Protein AF-K1TUT1-F1 (afdb_monomer_lite)

Sequence (98 aa):
MGSDDFCNGLLPRWQFNHDPDPRYYHLDALQGTYTITTREVCTELTQAVNTLTQRMSYPSCAAEVTVDASQAVSHIEVNVEKCKMSFMAFSAHKMMGP

Structure (mmCIF, N/CA/C/O backbone):
data_AF-K1TUT1-F1
#
_entry.id   AF-K1TUT1-F1
#
loop_
_atom_site.group_PDB
_atom_site.id
_atom_site.type_symbol
_atom_site.label_atom_id
_atom_site.label_alt_id
_atom_site.label_comp_id
_atom_site.label_asym_id
_atom_site.label_entity_id
_atom_site.label_seq_id
_atom_site.pdbx_PDB_ins_code
_atom_site.Cartn_x
_atom_site.Cartn_y
_atom_site.Cartn_z
_atom_site.occupancy
_atom_site.B_iso_or_equiv
_atom_site.auth_seq_id
_atom_site.auth_comp_id
_atom_site.auth_asym_id
_atom_site.auth_atom_id
_atom_site.pdbx_PDB_model_num
ATOM 1 N N . MET A 1 1 ? 8.279 -1.674 -13.105 1.00 69.00 1 MET A N 1
ATOM 2 C CA . MET A 1 1 ? 7.676 -0.656 -12.222 1.00 69.00 1 MET A CA 1
ATOM 3 C C . MET A 1 1 ? 6.682 0.149 -13.012 1.00 69.00 1 MET A C 1
ATOM 5 O O . MET A 1 1 ? 6.818 0.192 -14.229 1.00 69.00 1 MET A O 1
ATOM 9 N N . GLY A 1 2 ? 5.677 0.714 -12.357 1.00 80.62 2 GLY A N 1
ATOM 10 C CA . GLY A 1 2 ? 4.670 1.520 -13.039 1.00 80.62 2 GLY A CA 1
ATOM 11 C C . GLY A 1 2 ? 3.450 1.774 -12.168 1.00 80.62 2 GLY A C 1
ATOM 12 O O . GLY A 1 2 ? 3.158 0.967 -11.281 1.00 80.62 2 GLY A O 1
ATOM 13 N N . SER A 1 3 ? 2.767 2.877 -12.463 1.00 86.75 3 SER A N 1
ATOM 14 C CA . SER A 1 3 ? 1.493 3.262 -11.852 1.00 86.75 3 SER A CA 1
ATOM 15 C C . SER A 1 3 ? 0.387 2.283 -12.226 1.00 86.75 3 SER A C 1
ATOM 17 O O . SER A 1 3 ? 0.465 1.653 -13.280 1.00 86.75 3 SER A O 1
ATOM 19 N N . ASP A 1 4 ? -0.613 2.135 -11.368 1.00 88.00 4 ASP A N 1
ATOM 20 C CA . ASP A 1 4 ? -1.806 1.326 -11.598 1.00 88.00 4 ASP A CA 1
ATOM 21 C C . ASP A 1 4 ? -3.038 2.147 -11.214 1.00 88.00 4 ASP A C 1
ATOM 23 O O . ASP A 1 4 ? -3.079 2.706 -10.120 1.00 88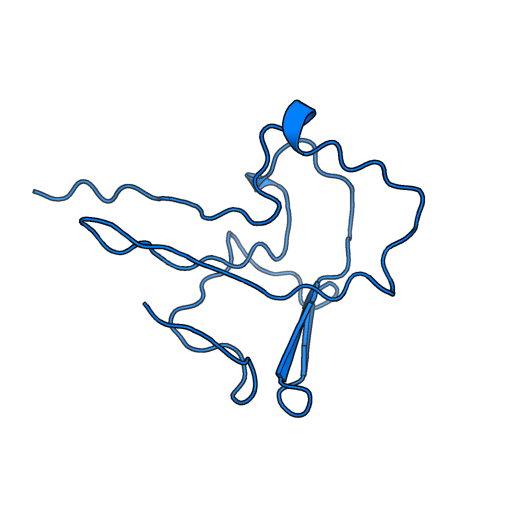.00 4 ASP A O 1
ATOM 27 N N . ASP A 1 5 ? -4.003 2.239 -12.124 1.00 92.19 5 ASP A N 1
ATOM 28 C CA . ASP A 1 5 ? -5.317 2.842 -11.888 1.00 92.19 5 ASP A CA 1
ATOM 29 C C . ASP A 1 5 ? -6.368 1.785 -11.505 1.00 92.19 5 ASP A C 1
ATOM 31 O O . ASP A 1 5 ? -7.533 2.113 -11.319 1.00 92.19 5 ASP A O 1
ATOM 35 N N . PHE A 1 6 ? -5.960 0.513 -11.413 1.00 91.62 6 PHE A N 1
ATOM 36 C CA . PHE A 1 6 ? -6.769 -0.657 -11.072 1.00 91.62 6 PHE A CA 1
ATOM 37 C C . PHE A 1 6 ? -7.947 -0.947 -12.016 1.00 91.62 6 PHE A C 1
ATOM 39 O O . PHE A 1 6 ? -8.669 -1.922 -11.802 1.00 91.62 6 PHE A O 1
ATOM 46 N N . CYS A 1 7 ? -8.101 -0.202 -13.116 1.00 93.31 7 CYS A N 1
ATOM 47 C CA . CYS A 1 7 ? -9.180 -0.392 -14.093 1.00 93.31 7 CYS A CA 1
ATOM 48 C C . CYS A 1 7 ? -9.078 -1.721 -14.862 1.00 93.31 7 CYS A C 1
ATOM 50 O O . CYS A 1 7 ? -10.032 -2.172 -15.489 1.00 93.31 7 CYS A O 1
ATOM 52 N N . ASN A 1 8 ? -7.905 -2.358 -14.836 1.00 90.94 8 ASN A N 1
ATOM 53 C CA . ASN A 1 8 ? -7.628 -3.626 -15.520 1.00 90.94 8 ASN A CA 1
ATOM 54 C C . ASN A 1 8 ? -7.322 -4.760 -14.532 1.00 90.94 8 ASN A C 1
ATOM 56 O O . ASN A 1 8 ? -6.671 -5.749 -14.877 1.00 90.94 8 ASN A O 1
ATOM 60 N N . GLY A 1 9 ? -7.772 -4.601 -13.289 1.00 88.88 9 GLY A N 1
ATOM 61 C CA . GLY A 1 9 ? -7.408 -5.474 -12.190 1.00 88.88 9 GLY A CA 1
ATOM 62 C C . GLY A 1 9 ? -5.943 -5.322 -11.756 1.00 88.88 9 GLY A C 1
ATOM 63 O O . GLY A 1 9 ? -5.273 -4.352 -12.095 1.00 88.88 9 GLY A O 1
ATOM 64 N N . LEU A 1 10 ? -5.438 -6.283 -10.972 1.00 89.38 10 LEU A N 1
ATOM 65 C CA . LEU A 1 10 ? -4.092 -6.228 -10.407 1.00 89.38 10 LEU A CA 1
ATOM 66 C C . LEU A 1 10 ? -3.072 -6.624 -11.466 1.00 89.38 10 LEU A C 1
ATOM 68 O O . LEU A 1 10 ? -2.992 -7.783 -11.880 1.00 89.38 10 LEU A O 1
ATOM 72 N N . LEU A 1 11 ? -2.260 -5.658 -11.886 1.00 90.75 11 LEU A N 1
ATOM 73 C CA . LEU A 1 11 ? -1.247 -5.902 -12.901 1.00 90.75 11 LEU A CA 1
ATOM 74 C C . LEU A 1 11 ? -0.091 -6.770 -12.352 1.00 90.75 11 LEU A C 1
ATOM 76 O O . LEU A 1 11 ? 0.252 -6.658 -11.174 1.00 90.75 11 LEU A O 1
ATOM 80 N N . PRO A 1 12 ? 0.596 -7.581 -13.189 1.00 91.25 12 PRO A N 1
ATOM 81 C CA . PRO A 1 12 ? 1.559 -8.609 -12.738 1.00 91.25 12 PRO A CA 1
ATOM 82 C C . PRO A 1 12 ? 2.773 -8.120 -11.931 1.00 91.25 12 PRO A C 1
ATOM 84 O O . PRO A 1 12 ? 3.581 -8.910 -11.452 1.00 91.25 12 PRO A O 1
ATOM 87 N N . ARG A 1 13 ? 2.961 -6.803 -11.835 1.00 87.06 13 ARG A N 1
ATOM 88 C CA . ARG A 1 13 ? 4.037 -6.169 -11.063 1.00 87.06 13 ARG A CA 1
ATOM 89 C C . ARG A 1 13 ? 3.738 -6.085 -9.569 1.00 87.06 13 ARG A C 1
ATOM 91 O O . ARG A 1 13 ? 4.667 -5.815 -8.810 1.00 87.06 13 ARG A O 1
ATOM 98 N N . TRP A 1 14 ? 2.480 -6.269 -9.183 1.00 90.75 14 TRP A N 1
ATOM 99 C CA . TRP A 1 14 ? 2.069 -6.343 -7.793 1.00 90.75 14 TRP A CA 1
ATOM 100 C C . TRP A 1 14 ? 2.347 -7.723 -7.217 1.00 90.75 14 TRP A C 1
ATOM 102 O O . TRP A 1 14 ? 2.161 -8.741 -7.880 1.00 90.75 14 TRP A O 1
ATOM 112 N N . GLN A 1 15 ? 2.797 -7.743 -5.970 1.00 89.62 15 GLN A N 1
ATOM 113 C CA . GLN A 1 15 ? 3.082 -8.958 -5.221 1.00 89.62 15 GLN A CA 1
ATOM 114 C C . GLN A 1 15 ? 2.542 -8.789 -3.808 1.00 89.62 15 GLN A C 1
ATOM 116 O O . GLN A 1 15 ? 2.862 -7.809 -3.137 1.00 89.62 15 GLN A O 1
ATOM 121 N N . PHE A 1 16 ? 1.729 -9.729 -3.345 1.00 89.81 16 PHE A N 1
ATOM 122 C CA . PHE A 1 16 ? 1.340 -9.758 -1.942 1.00 89.81 16 PHE A CA 1
ATOM 123 C C . PHE A 1 16 ? 2.529 -10.181 -1.078 1.00 89.81 16 PHE A C 1
ATOM 125 O O . PHE A 1 16 ? 3.300 -11.070 -1.445 1.00 89.81 16 PHE A O 1
ATOM 132 N N . ASN A 1 17 ? 2.685 -9.525 0.069 1.00 84.56 17 ASN A N 1
ATOM 133 C CA . ASN A 1 17 ? 3.511 -10.044 1.144 1.00 84.56 17 ASN A CA 1
ATOM 134 C C . ASN A 1 17 ? 2.771 -11.228 1.779 1.00 84.56 17 ASN A C 1
ATOM 136 O O . ASN A 1 17 ? 1.666 -11.044 2.289 1.00 84.56 17 ASN A O 1
ATOM 140 N N . HIS A 1 18 ? 3.389 -12.412 1.758 1.00 88.19 18 HIS A N 1
ATOM 141 C CA . HIS A 1 18 ? 2.748 -13.682 2.124 1.00 88.19 18 HIS A CA 1
ATOM 142 C C . HIS A 1 18 ? 1.473 -13.982 1.309 1.00 88.19 18 HIS A C 1
ATOM 144 O O . HIS A 1 18 ? 1.175 -13.322 0.312 1.00 88.19 18 HIS A O 1
ATOM 150 N N . ASP A 1 19 ? 0.747 -15.025 1.713 1.00 92.00 19 ASP A N 1
ATOM 151 C CA . ASP A 1 19 ? -0.519 -15.392 1.091 1.00 92.00 19 ASP A CA 1
ATOM 152 C C . ASP A 1 19 ? -1.612 -14.373 1.463 1.00 92.00 19 ASP A C 1
ATOM 154 O O . ASP A 1 19 ? -1.802 -14.078 2.650 1.00 92.00 19 ASP A O 1
ATOM 158 N N . PRO A 1 20 ? -2.348 -13.827 0.479 1.00 91.81 20 PRO A N 1
ATOM 159 C CA . PRO A 1 20 ? -3.445 -12.913 0.752 1.00 91.81 20 PRO A CA 1
ATOM 160 C C . PRO A 1 20 ? -4.674 -13.653 1.289 1.00 91.81 20 PRO A C 1
ATOM 162 O O . PRO A 1 20 ? -4.918 -14.820 0.980 1.00 91.81 20 PRO A O 1
ATOM 165 N N . ASP A 1 21 ? -5.506 -12.935 2.039 1.00 93.50 21 ASP A N 1
ATOM 166 C CA . ASP A 1 21 ? -6.819 -13.401 2.473 1.00 93.50 21 ASP A CA 1
ATOM 167 C C . ASP A 1 21 ? -7.911 -12.690 1.653 1.00 93.50 21 ASP A C 1
ATOM 169 O O . ASP A 1 21 ? -8.174 -11.500 1.885 1.00 93.50 21 ASP A O 1
ATOM 173 N N . PRO A 1 22 ? -8.573 -13.394 0.711 1.00 93.25 22 PRO A N 1
ATOM 174 C CA . PRO A 1 22 ? -9.545 -12.804 -0.213 1.00 93.25 22 PRO A CA 1
ATOM 175 C C . PRO A 1 22 ? -10.812 -12.280 0.466 1.00 93.25 22 PRO A C 1
ATOM 177 O O . PRO A 1 22 ? -11.629 -11.636 -0.183 1.00 93.25 22 PRO A O 1
ATOM 180 N N . ARG A 1 23 ? -10.994 -12.528 1.768 1.00 94.62 23 ARG A N 1
ATOM 181 C CA . ARG A 1 23 ? -12.111 -11.970 2.544 1.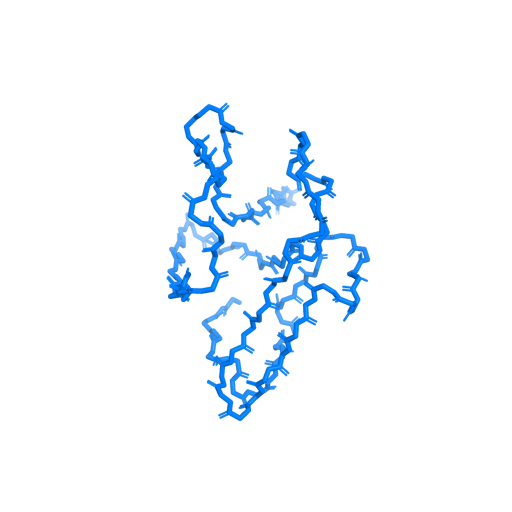00 94.62 23 ARG A CA 1
ATOM 182 C C . ARG A 1 23 ? -11.893 -10.510 2.940 1.00 94.62 23 ARG A C 1
ATOM 184 O O . ARG A 1 23 ? -12.854 -9.843 3.304 1.00 94.62 23 ARG A O 1
ATOM 191 N N . TYR A 1 24 ? -10.647 -10.037 2.904 1.00 89.38 24 TYR A N 1
ATOM 192 C CA . TYR A 1 24 ? -10.246 -8.730 3.436 1.00 89.38 24 TYR A CA 1
ATOM 193 C C . TYR A 1 24 ? -9.616 -7.817 2.378 1.00 89.38 24 TYR A C 1
ATOM 195 O O . TYR A 1 24 ? -8.962 -6.830 2.718 1.00 89.38 24 TYR A O 1
ATOM 203 N N . TYR A 1 25 ? -9.772 -8.148 1.096 1.00 90.50 25 TYR A N 1
ATOM 204 C CA . TYR A 1 25 ? -9.506 -7.219 0.007 1.00 90.50 25 TYR A CA 1
ATOM 205 C C . TYR A 1 25 ? -10.537 -7.393 -1.104 1.00 90.50 25 TYR A C 1
ATOM 207 O O . TYR A 1 25 ? -11.094 -8.475 -1.295 1.00 90.50 25 TYR A O 1
ATOM 215 N N . HIS A 1 26 ? -10.776 -6.324 -1.850 1.00 91.69 26 HIS A N 1
ATOM 216 C CA . HIS A 1 26 ? -11.643 -6.331 -3.015 1.00 91.69 26 HIS A CA 1
ATOM 217 C C . HIS A 1 26 ? -11.014 -5.513 -4.137 1.00 91.69 26 HIS A C 1
ATOM 219 O O . HIS A 1 26 ? -10.324 -4.526 -3.889 1.00 91.69 26 HIS A O 1
ATOM 225 N N . LEU A 1 27 ? -11.240 -5.949 -5.369 1.00 92.94 27 LEU A N 1
ATOM 226 C CA . LEU A 1 27 ? -10.754 -5.292 -6.568 1.00 92.94 27 LEU A CA 1
ATOM 227 C C . LEU A 1 27 ? -11.948 -5.034 -7.475 1.00 92.94 27 LEU A C 1
ATOM 229 O O . LEU A 1 27 ? -12.545 -5.982 -7.989 1.00 92.94 27 LEU A O 1
ATOM 233 N N . ASP A 1 28 ? -12.263 -3.762 -7.667 1.00 92.88 28 ASP A N 1
ATOM 234 C CA . ASP A 1 28 ? -13.329 -3.321 -8.552 1.00 92.88 28 ASP A CA 1
ATOM 235 C C . ASP A 1 28 ? -12.703 -2.631 -9.766 1.00 92.88 28 ASP A C 1
ATOM 237 O O . ASP A 1 28 ? -12.348 -1.453 -9.738 1.00 92.88 28 ASP A O 1
ATOM 241 N N . ALA A 1 29 ? -12.553 -3.393 -10.849 1.00 92.00 29 ALA A N 1
ATOM 242 C CA . ALA A 1 29 ? -11.994 -2.892 -12.100 1.00 92.00 29 ALA A CA 1
ATOM 243 C C . ALA A 1 29 ? -12.905 -1.862 -12.791 1.00 92.00 29 ALA A C 1
ATOM 245 O O . ALA A 1 29 ? -12.426 -1.058 -13.584 1.00 92.00 29 ALA A O 1
ATOM 246 N N . LEU A 1 30 ? -14.209 -1.860 -12.494 1.00 92.69 30 LEU A N 1
ATOM 247 C CA . LEU A 1 30 ? -15.135 -0.880 -13.057 1.00 92.69 30 LEU A CA 1
ATOM 248 C C . LEU A 1 30 ? -14.972 0.480 -12.367 1.00 92.69 30 LEU A C 1
ATOM 250 O O . LEU A 1 30 ? -15.087 1.516 -13.018 1.00 92.69 30 LEU A O 1
ATOM 254 N N . GLN A 1 31 ? -14.725 0.470 -11.056 1.00 91.94 31 GLN A N 1
ATOM 255 C CA . GLN A 1 31 ? -14.460 1.677 -10.266 1.00 91.94 31 GLN A CA 1
ATOM 256 C C . GLN A 1 31 ? -12.980 2.084 -10.255 1.00 91.94 31 GLN A C 1
ATOM 258 O O . GLN A 1 31 ? -12.671 3.198 -9.840 1.00 91.94 31 GLN A O 1
ATOM 263 N N . GLY A 1 32 ? -12.071 1.209 -10.693 1.00 92.12 32 GLY A N 1
ATOM 264 C CA . GLY A 1 32 ? -10.631 1.454 -10.618 1.00 92.12 32 GLY A CA 1
ATOM 265 C C . GLY A 1 32 ? -10.129 1.483 -9.174 1.00 92.12 32 GLY A C 1
ATOM 266 O O . GLY A 1 32 ? -9.303 2.319 -8.811 1.00 92.12 32 GLY A O 1
ATOM 267 N N . THR A 1 33 ? -10.651 0.601 -8.315 1.00 89.88 33 THR A N 1
ATOM 268 C CA . THR A 1 33 ? -10.315 0.607 -6.886 1.00 89.88 33 THR A CA 1
ATOM 269 C C . THR A 1 33 ? -9.796 -0.736 -6.394 1.00 89.88 33 THR A C 1
ATOM 271 O O . THR A 1 33 ? -10.277 -1.813 -6.749 1.00 89.88 33 THR A O 1
ATOM 274 N N . TYR A 1 34 ? -8.797 -0.650 -5.519 1.00 90.94 34 TYR A N 1
ATOM 275 C CA . TYR A 1 34 ? -8.348 -1.739 -4.669 1.00 90.94 34 TYR A CA 1
ATOM 276 C C . TYR A 1 34 ? -8.662 -1.366 -3.219 1.00 90.94 34 TYR A C 1
ATOM 278 O O . TYR A 1 34 ? -8.116 -0.405 -2.676 1.00 90.94 34 TYR A O 1
ATOM 286 N N . THR A 1 35 ? -9.575 -2.106 -2.601 1.00 90.56 35 THR A N 1
ATOM 287 C CA . THR A 1 35 ? -10.046 -1.859 -1.236 1.00 90.56 35 THR A CA 1
ATOM 288 C C . THR A 1 35 ? -9.455 -2.897 -0.295 1.00 90.56 35 THR A C 1
ATOM 290 O O . THR A 1 35 ? -9.542 -4.092 -0.565 1.00 90.56 35 THR A O 1
ATOM 293 N N . ILE A 1 36 ? -8.902 -2.456 0.836 1.00 87.81 36 ILE A N 1
ATOM 294 C CA . ILE A 1 36 ? -8.495 -3.331 1.941 1.00 87.81 36 ILE A CA 1
ATOM 295 C C . ILE A 1 36 ? -9.466 -3.123 3.100 1.00 87.81 36 ILE A C 1
ATOM 297 O O . ILE A 1 36 ? -9.763 -1.990 3.477 1.00 87.81 36 ILE A O 1
ATOM 301 N N . THR A 1 37 ? -9.925 -4.218 3.699 1.00 85.88 37 THR A N 1
ATOM 302 C CA . THR A 1 37 ? -10.703 -4.186 4.939 1.00 85.88 37 THR A CA 1
ATOM 303 C C . THR A 1 37 ? -9.819 -4.632 6.094 1.00 85.88 37 THR A C 1
ATOM 305 O O . THR A 1 37 ? -9.271 -5.732 6.072 1.00 85.88 37 THR A O 1
ATOM 308 N N . THR A 1 38 ? -9.684 -3.797 7.125 1.00 83.94 38 THR A N 1
ATOM 309 C CA . THR A 1 38 ? -8.901 -4.148 8.315 1.00 83.94 38 THR A CA 1
ATOM 310 C C . THR A 1 38 ? -9.479 -5.390 8.984 1.00 83.94 38 THR A C 1
ATOM 312 O O . THR A 1 38 ? -10.618 -5.386 9.446 1.00 83.94 38 THR A O 1
ATOM 315 N N . ARG A 1 39 ? -8.668 -6.446 9.064 1.00 81.31 39 ARG A N 1
ATOM 316 C CA . ARG A 1 39 ? -9.000 -7.672 9.795 1.00 81.31 39 ARG A CA 1
ATOM 317 C C . ARG A 1 39 ? -8.750 -7.518 11.295 1.00 81.31 39 ARG A C 1
ATOM 319 O O . ARG A 1 39 ? -9.626 -7.816 12.098 1.00 81.31 39 ARG A O 1
ATOM 326 N N . GLU A 1 40 ? -7.546 -7.086 11.661 1.00 79.50 40 GLU A N 1
ATOM 327 C CA . GLU A 1 40 ? -7.092 -6.965 13.048 1.00 79.50 40 GLU A CA 1
ATOM 328 C C . GLU A 1 40 ? -5.972 -5.927 13.180 1.00 79.50 40 GLU A C 1
ATOM 330 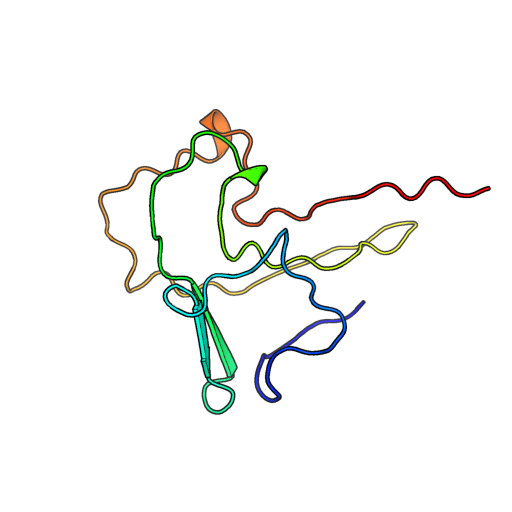O O . GLU A 1 40 ? -5.294 -5.596 12.204 1.00 79.50 40 GLU A O 1
ATOM 335 N N . VAL A 1 41 ? -5.769 -5.418 14.398 1.00 81.06 41 VAL A N 1
ATOM 336 C CA . VAL A 1 41 ? -4.630 -4.549 14.714 1.00 81.06 41 VAL A CA 1
ATOM 337 C C . VAL A 1 41 ? -3.400 -5.427 14.922 1.00 81.06 41 VAL A C 1
ATOM 339 O O . VAL A 1 41 ? -3.355 -6.230 15.851 1.00 81.06 41 VAL A O 1
ATOM 342 N N . CYS A 1 42 ? -2.405 -5.271 14.053 1.00 73.88 42 CYS A N 1
ATOM 343 C CA . CYS A 1 42 ? -1.153 -6.021 14.118 1.00 73.88 42 CYS A CA 1
ATOM 344 C C . CYS A 1 42 ? -0.102 -5.275 14.949 1.00 73.88 42 CYS A C 1
ATOM 346 O O . CYS A 1 42 ? -0.056 -4.045 14.943 1.00 73.88 42 CYS A O 1
ATOM 348 N N . THR A 1 43 ? 0.775 -6.019 15.628 1.00 76.75 43 THR A N 1
ATOM 349 C CA . THR A 1 43 ? 1.927 -5.439 16.341 1.00 76.75 43 THR A CA 1
ATOM 350 C C . THR A 1 43 ? 3.067 -5.064 15.400 1.00 76.75 43 THR A C 1
ATOM 352 O O . THR A 1 43 ? 3.748 -4.070 15.625 1.00 76.75 43 THR A O 1
ATOM 355 N N . GLU A 1 44 ? 3.254 -5.847 14.337 1.00 73.75 44 GLU A N 1
ATOM 356 C CA . GLU A 1 44 ? 4.322 -5.688 13.353 1.00 73.75 44 GLU A CA 1
ATOM 357 C C . GLU A 1 44 ? 3.741 -5.671 11.939 1.00 73.75 44 GLU A C 1
ATOM 359 O O . GLU A 1 44 ? 2.758 -6.351 11.637 1.00 73.75 44 GLU A O 1
ATOM 364 N N . LEU A 1 45 ? 4.386 -4.933 11.037 1.00 73.75 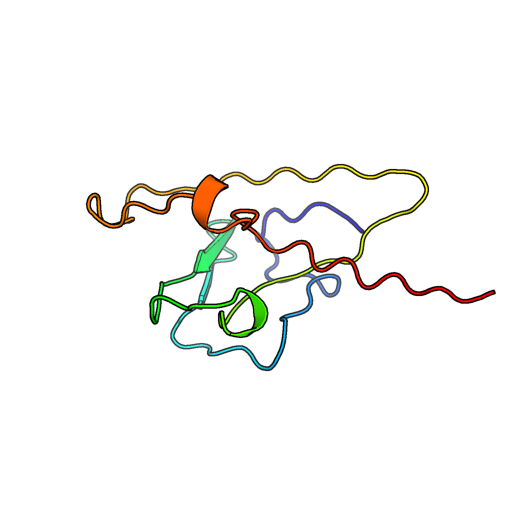45 LEU A N 1
ATOM 365 C CA . LEU A 1 45 ? 3.902 -4.754 9.664 1.00 73.75 45 LEU A CA 1
ATOM 366 C C . LEU A 1 45 ? 3.941 -6.056 8.856 1.00 73.75 45 LEU A C 1
ATOM 368 O O . LEU A 1 45 ? 3.096 -6.288 8.000 1.00 73.75 45 LEU A O 1
ATOM 372 N N . THR A 1 46 ? 4.896 -6.936 9.154 1.00 77.44 46 THR A N 1
ATOM 373 C CA . THR A 1 46 ? 5.035 -8.246 8.500 1.00 77.44 46 THR A CA 1
ATOM 374 C C . THR A 1 46 ? 3.879 -9.195 8.811 1.00 77.44 46 THR A C 1
ATOM 376 O O . THR A 1 46 ? 3.669 -10.149 8.068 1.00 77.44 46 THR A O 1
ATOM 379 N N . GLN A 1 47 ? 3.121 -8.928 9.878 1.00 81.31 47 GLN A N 1
ATOM 380 C CA . GLN A 1 47 ? 1.939 -9.699 10.263 1.00 81.31 47 GLN A CA 1
ATOM 381 C C . GLN A 1 47 ? 0.669 -9.209 9.555 1.00 81.31 47 GLN A C 1
ATOM 383 O O . GLN A 1 47 ? -0.333 -9.922 9.545 1.00 81.31 47 GLN A O 1
ATOM 388 N N . ALA A 1 48 ? 0.696 -8.008 8.965 1.00 82.75 48 ALA A N 1
ATOM 389 C CA . ALA A 1 48 ? -0.455 -7.441 8.281 1.00 82.75 48 ALA A CA 1
ATOM 390 C C . ALA A 1 48 ? -0.742 -8.202 6.980 1.00 82.75 48 ALA A C 1
ATOM 392 O O . ALA A 1 48 ? 0.053 -8.202 6.033 1.00 82.75 48 ALA A O 1
ATOM 393 N N . VAL A 1 49 ? -1.915 -8.832 6.929 1.00 87.50 49 VAL A N 1
ATOM 394 C CA . VAL A 1 49 ? -2.413 -9.521 5.735 1.00 87.50 49 VAL A CA 1
ATOM 395 C C . VAL A 1 49 ? -2.772 -8.516 4.635 1.00 87.50 49 VAL A C 1
ATOM 397 O O . VAL A 1 49 ? -3.051 -7.352 4.915 1.00 87.50 49 VAL A O 1
ATOM 400 N N . ASN A 1 50 ? -2.780 -8.962 3.376 1.00 89.44 50 ASN A N 1
ATOM 401 C CA . ASN A 1 50 ? -3.134 -8.149 2.199 1.00 89.44 50 ASN A CA 1
ATOM 402 C C . ASN A 1 50 ? -2.237 -6.923 1.970 1.00 89.44 50 ASN A C 1
ATOM 404 O O . ASN A 1 50 ? -2.615 -5.971 1.285 1.00 89.44 50 ASN A O 1
ATOM 408 N N . THR A 1 51 ? -1.016 -6.981 2.496 1.00 87.81 51 THR A N 1
ATOM 409 C CA . THR A 1 51 ? 0.039 -6.014 2.207 1.00 87.81 51 THR A CA 1
ATOM 410 C C . THR A 1 51 ? 0.504 -6.193 0.760 1.00 87.81 51 THR A C 1
ATOM 412 O O . THR A 1 51 ? 1.239 -7.128 0.440 1.00 87.81 51 THR A O 1
ATOM 415 N N . LEU A 1 52 ? 0.048 -5.309 -0.128 1.00 88.44 52 LEU A N 1
ATOM 416 C CA . LEU A 1 52 ? 0.403 -5.306 -1.545 1.00 88.44 52 LEU A CA 1
ATOM 417 C C . LEU A 1 52 ? 1.714 -4.541 -1.767 1.00 88.44 52 LEU A C 1
ATOM 419 O O . LEU A 1 52 ? 1.883 -3.423 -1.286 1.00 88.44 52 LEU A O 1
ATOM 423 N N . THR A 1 53 ? 2.647 -5.138 -2.504 1.00 86.69 53 THR A N 1
ATOM 424 C CA . THR A 1 53 ? 4.002 -4.611 -2.692 1.00 86.69 53 THR A CA 1
ATOM 425 C C . THR A 1 53 ? 4.391 -4.547 -4.163 1.00 86.69 53 THR A C 1
ATOM 427 O O . THR A 1 53 ? 3.913 -5.310 -5.004 1.00 86.69 53 THR A O 1
ATOM 430 N N . GLN A 1 54 ? 5.297 -3.626 -4.474 1.00 83.12 54 GLN A N 1
ATOM 431 C CA . GLN A 1 54 ? 5.943 -3.489 -5.771 1.00 83.12 54 GLN A CA 1
ATOM 432 C C . GLN A 1 54 ? 7.443 -3.298 -5.525 1.00 83.12 54 GLN A C 1
ATOM 434 O O . GLN A 1 54 ? 7.841 -2.764 -4.488 1.00 83.12 54 GLN A O 1
ATOM 439 N N . ARG A 1 55 ? 8.303 -3.728 -6.455 1.00 82.44 55 ARG A N 1
ATOM 440 C CA . ARG A 1 55 ? 9.752 -3.493 -6.307 1.00 82.44 55 ARG A CA 1
ATOM 441 C C . ARG A 1 55 ? 10.058 -1.988 -6.372 1.00 82.44 55 ARG A C 1
ATOM 443 O O . ARG A 1 55 ? 9.239 -1.192 -6.796 1.00 82.44 55 ARG A O 1
ATOM 450 N N . MET A 1 56 ? 11.260 -1.589 -5.987 1.00 80.88 56 MET A N 1
ATOM 451 C CA . MET A 1 56 ? 11.743 -0.229 -6.244 1.00 80.88 56 MET A CA 1
ATOM 452 C C . MET A 1 56 ? 12.670 -0.214 -7.457 1.00 80.88 56 MET A C 1
ATOM 454 O O . MET A 1 56 ? 13.276 -1.235 -7.799 1.00 80.88 56 MET A O 1
ATOM 458 N N . SER A 1 57 ? 12.791 0.951 -8.091 1.00 78.19 57 SER A N 1
ATOM 459 C CA . SER A 1 57 ? 13.742 1.190 -9.178 1.00 78.19 57 SER A CA 1
ATOM 460 C C . SER A 1 57 ? 14.929 2.015 -8.676 1.00 78.19 57 SER A C 1
ATOM 462 O O . SER A 1 57 ? 14.753 3.074 -8.086 1.00 78.19 57 SER A O 1
ATOM 464 N N . TYR A 1 58 ? 16.145 1.528 -8.928 1.00 75.88 58 TYR A N 1
ATOM 465 C CA . TYR A 1 58 ? 17.400 2.261 -8.717 1.00 75.88 58 TYR A CA 1
ATOM 466 C C . TYR A 1 58 ? 17.649 3.252 -9.881 1.00 75.88 58 TYR A C 1
ATOM 468 O O . TYR A 1 58 ? 17.203 2.954 -10.992 1.00 75.88 58 TYR A O 1
ATOM 476 N N . PRO A 1 59 ? 18.368 4.386 -9.706 1.00 84.56 59 PRO A N 1
ATOM 477 C CA . PRO A 1 59 ? 18.989 4.921 -8.481 1.00 84.56 59 PRO A CA 1
ATOM 478 C C . PRO A 1 59 ? 18.032 5.639 -7.535 1.00 84.56 59 PRO A C 1
ATOM 480 O O . PRO A 1 59 ? 18.377 5.880 -6.382 1.00 84.56 59 PRO A O 1
ATOM 483 N N . SER A 1 60 ? 16.845 5.985 -8.016 1.00 79.81 60 SER A N 1
ATOM 484 C CA . SER A 1 60 ? 15.823 6.682 -7.251 1.00 79.81 60 SER A CA 1
ATOM 485 C C . SER A 1 60 ? 14.457 6.377 -7.849 1.00 79.81 60 SER A C 1
ATOM 487 O O . SER A 1 60 ? 14.322 6.221 -9.066 1.00 79.81 60 SER A O 1
ATOM 489 N N . CYS A 1 61 ? 13.444 6.319 -6.995 1.00 75.88 61 CYS A N 1
ATOM 490 C CA . CYS A 1 61 ? 12.051 6.241 -7.394 1.00 75.88 61 CYS A CA 1
ATOM 491 C C . CYS A 1 61 ? 11.173 6.962 -6.370 1.00 75.88 61 CYS A C 1
ATOM 493 O O . CYS A 1 61 ? 11.529 7.067 -5.198 1.00 75.88 61 CYS A O 1
ATOM 495 N N . ALA A 1 62 ? 10.008 7.411 -6.822 1.00 78.00 62 ALA A N 1
ATOM 496 C CA . ALA A 1 62 ? 8.950 7.953 -5.984 1.00 78.00 62 ALA A CA 1
ATOM 497 C C . ALA A 1 62 ? 7.660 7.168 -6.240 1.00 78.00 62 ALA A C 1
ATOM 499 O O . ALA A 1 62 ? 7.478 6.605 -7.323 1.00 78.00 62 ALA A O 1
ATOM 500 N N . ALA A 1 63 ? 6.786 7.132 -5.241 1.00 77.75 63 ALA A N 1
ATOM 501 C CA . ALA A 1 63 ? 5.471 6.521 -5.332 1.00 77.75 63 ALA A CA 1
ATOM 502 C C . ALA A 1 63 ? 4.450 7.427 -4.642 1.00 77.75 63 ALA A C 1
ATOM 504 O O . ALA A 1 63 ? 4.743 8.023 -3.606 1.00 77.75 63 ALA A O 1
ATOM 505 N N . GLU A 1 64 ? 3.260 7.505 -5.222 1.00 81.06 64 GLU A N 1
ATOM 506 C CA . GLU A 1 64 ? 2.119 8.256 -4.711 1.00 81.06 64 GLU A CA 1
ATOM 507 C C . GLU A 1 64 ? 0.875 7.375 -4.835 1.00 81.06 64 GLU A C 1
ATOM 509 O O . GLU A 1 64 ? 0.789 6.533 -5.732 1.00 81.06 64 GLU A O 1
ATOM 514 N N . VAL A 1 65 ? -0.068 7.544 -3.914 1.00 80.88 65 VAL A N 1
ATOM 515 C CA . VAL A 1 65 ? -1.349 6.840 -3.917 1.00 80.88 65 VAL A CA 1
ATOM 516 C C . VAL A 1 65 ? -2.450 7.802 -3.494 1.00 80.88 65 VAL A C 1
ATOM 518 O O . VAL A 1 65 ? -2.237 8.669 -2.646 1.00 80.88 65 VAL A O 1
ATOM 521 N N . THR A 1 66 ? -3.641 7.620 -4.048 1.00 83.44 66 THR A N 1
ATOM 522 C CA . THR A 1 66 ? -4.856 8.268 -3.556 1.00 83.44 66 THR A CA 1
ATOM 523 C C . THR A 1 66 ? -5.620 7.280 -2.685 1.00 83.44 66 THR A C 1
ATOM 525 O O . THR A 1 66 ? -5.896 6.163 -3.115 1.00 83.44 66 THR A O 1
ATOM 528 N N . VAL A 1 67 ? -5.948 7.684 -1.458 1.00 84.00 67 VAL A N 1
ATOM 529 C CA . VAL A 1 67 ? -6.679 6.850 -0.497 1.00 84.00 67 VAL A CA 1
ATOM 530 C C . VAL A 1 67 ? -8.022 7.497 -0.192 1.00 84.00 67 VAL A C 1
ATOM 532 O O . VAL A 1 67 ? -8.068 8.644 0.252 1.00 84.00 67 VAL A O 1
ATOM 535 N N . ASP A 1 68 ? -9.104 6.744 -0.385 1.00 82.44 68 ASP A N 1
ATOM 536 C CA . ASP A 1 68 ? -10.420 7.085 0.152 1.00 82.44 68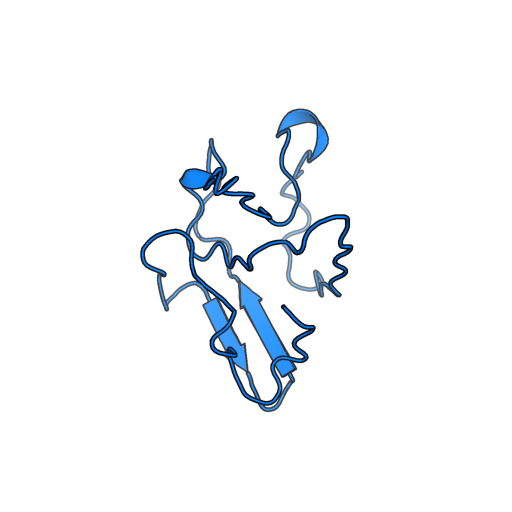 ASP A CA 1
ATOM 537 C C . ASP A 1 68 ? -10.577 6.454 1.542 1.00 82.44 68 ASP A C 1
ATOM 539 O O . ASP A 1 68 ? -10.621 5.233 1.692 1.00 82.44 68 ASP A O 1
ATOM 543 N N . ALA A 1 69 ? -10.638 7.305 2.567 1.00 82.00 69 ALA A N 1
ATOM 544 C CA . ALA A 1 69 ? -10.809 6.908 3.962 1.00 82.00 69 ALA A CA 1
ATOM 545 C C . ALA A 1 69 ? -12.217 7.215 4.504 1.00 82.00 69 ALA A C 1
ATOM 547 O O . ALA A 1 69 ? -12.427 7.179 5.715 1.00 82.00 69 ALA A O 1
ATOM 548 N N . SER A 1 70 ? -13.193 7.516 3.642 1.00 80.25 70 SER A N 1
ATOM 549 C CA . SER A 1 70 ? -14.557 7.890 4.050 1.00 80.25 70 SER A CA 1
ATOM 550 C C . SER A 1 70 ? -15.274 6.823 4.888 1.00 80.25 70 SER A C 1
ATOM 552 O O . SER A 1 70 ? -16.114 7.159 5.720 1.00 80.25 70 SER A O 1
ATOM 554 N N . GLN A 1 71 ? -14.921 5.547 4.704 1.00 79.38 71 GLN A N 1
ATOM 555 C CA . GLN A 1 71 ? -15.466 4.413 5.462 1.00 79.38 71 GLN A CA 1
ATOM 556 C C . GLN A 1 71 ? -14.555 3.943 6.608 1.00 79.38 71 GLN A C 1
ATOM 558 O O . GLN A 1 71 ? -14.860 2.953 7.276 1.00 79.38 71 GLN A O 1
ATOM 563 N N . ALA A 1 72 ? -13.434 4.627 6.853 1.00 69.50 72 ALA A N 1
ATOM 564 C CA . ALA A 1 72 ? -12.576 4.314 7.986 1.00 69.50 72 ALA A CA 1
ATOM 565 C C . ALA A 1 72 ? -13.257 4.740 9.297 1.00 69.50 72 ALA A C 1
ATOM 567 O O . ALA A 1 72 ? -13.832 5.823 9.406 1.00 69.50 72 ALA A O 1
ATOM 568 N N . VAL A 1 73 ? -13.190 3.885 10.320 1.00 63.50 73 VAL A N 1
ATOM 569 C CA . VAL A 1 73 ? -13.770 4.189 11.634 1.00 63.50 73 VAL A CA 1
ATOM 570 C C . VAL A 1 73 ? -12.972 5.324 12.285 1.00 63.50 73 VAL A C 1
ATOM 572 O O . VAL A 1 73 ? -11.756 5.221 12.431 1.00 63.50 73 VAL A O 1
ATOM 575 N N . SER A 1 74 ? -13.652 6.380 12.737 1.00 54.53 74 SER A N 1
ATOM 576 C CA . SER A 1 74 ? -13.054 7.622 13.263 1.00 54.53 74 SER A CA 1
ATOM 577 C C . SER A 1 74 ? -12.232 7.481 14.555 1.00 54.53 74 SER A C 1
ATOM 579 O O . SER A 1 74 ? -11.676 8.469 15.026 1.00 54.53 74 SER A O 1
ATOM 581 N N . HIS A 1 75 ? -12.165 6.288 15.157 1.00 47.06 75 HIS A N 1
ATOM 582 C CA . HIS A 1 75 ? -11.630 6.083 16.510 1.00 47.06 75 HIS A CA 1
ATOM 583 C C . HIS A 1 75 ? -10.405 5.171 16.609 1.00 47.06 75 HIS A C 1
ATOM 58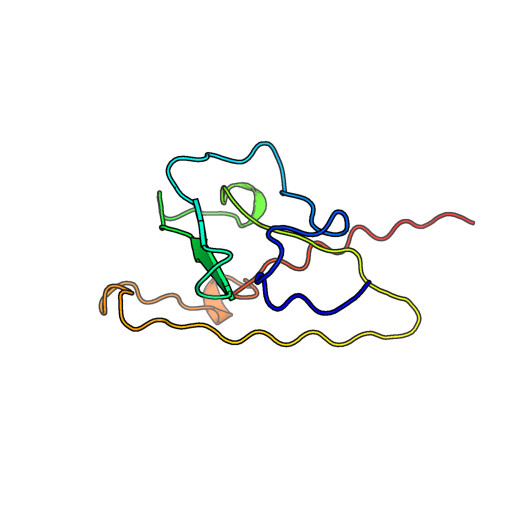5 O O . HIS A 1 75 ? -9.951 4.901 17.720 1.00 47.06 75 HIS A O 1
ATOM 591 N N . ILE A 1 76 ? -9.834 4.715 15.492 1.00 50.09 76 ILE A N 1
ATOM 592 C CA . ILE A 1 76 ? -8.516 4.075 15.542 1.00 50.09 76 ILE A CA 1
ATOM 593 C C . ILE A 1 76 ? -7.476 5.172 15.332 1.00 50.09 76 ILE A C 1
ATOM 595 O O . ILE A 1 76 ? -7.205 5.579 14.205 1.00 50.09 76 ILE A O 1
ATOM 599 N N . GLU A 1 77 ? -6.907 5.674 16.429 1.00 45.06 77 GLU A N 1
ATOM 600 C CA . GLU A 1 77 ? -5.727 6.535 16.372 1.00 45.06 77 GLU A CA 1
ATOM 601 C C . GLU A 1 77 ? -4.548 5.702 15.845 1.00 45.06 77 GLU A C 1
ATOM 603 O O . GLU A 1 77 ? -3.847 5.016 16.589 1.00 45.06 77 GLU A O 1
ATOM 608 N N . VAL A 1 78 ? -4.349 5.721 14.527 1.00 46.25 78 VAL A N 1
ATOM 609 C CA . VAL A 1 78 ? -3.172 5.132 13.887 1.00 46.25 78 VAL A CA 1
ATOM 610 C C . VAL A 1 78 ? -2.039 6.142 14.006 1.00 46.25 78 VAL A C 1
ATOM 612 O O . VAL A 1 78 ? -1.855 7.014 13.158 1.00 46.25 78 VAL A O 1
ATOM 615 N N . ASN A 1 79 ? -1.285 6.056 15.100 1.00 46.31 79 ASN A N 1
ATOM 616 C CA . ASN A 1 79 ? -0.116 6.900 15.300 1.00 46.31 79 ASN A CA 1
ATOM 617 C C . ASN A 1 79 ? 1.061 6.373 14.461 1.00 46.31 79 ASN A C 1
ATOM 619 O O . ASN A 1 79 ? 1.872 5.562 14.911 1.00 46.31 79 ASN A O 1
ATOM 623 N N . VAL A 1 80 ? 1.135 6.850 13.220 1.00 40.47 80 VAL A N 1
ATOM 624 C CA . VAL A 1 80 ? 2.146 6.466 12.222 1.00 40.47 80 VAL A CA 1
ATOM 625 C C . VAL A 1 80 ? 3.586 6.710 12.708 1.00 40.47 80 VAL A C 1
ATOM 627 O O . VAL A 1 80 ? 4.478 5.920 12.397 1.00 40.47 80 VAL A O 1
ATOM 630 N N . GLU A 1 81 ? 3.811 7.734 13.541 1.00 40.34 81 GLU A N 1
ATOM 631 C CA . GLU A 1 81 ? 5.123 8.056 14.126 1.00 40.34 81 GLU A CA 1
ATOM 632 C C . GLU A 1 81 ? 5.544 7.071 15.230 1.00 40.34 81 GLU A C 1
ATOM 634 O O . GLU A 1 81 ? 6.685 6.603 15.242 1.00 40.34 81 GLU A O 1
ATOM 639 N N . LYS A 1 82 ? 4.627 6.697 16.134 1.00 40.00 82 LYS A N 1
ATOM 640 C CA . LYS A 1 82 ? 4.878 5.691 17.184 1.00 40.00 82 LYS A CA 1
ATOM 641 C C . LYS A 1 82 ? 5.038 4.287 16.610 1.00 40.00 82 LYS A C 1
ATOM 643 O O . LYS A 1 82 ? 5.813 3.501 17.148 1.00 40.00 82 LYS A O 1
ATOM 648 N N . CYS A 1 83 ? 4.335 3.985 15.524 1.00 37.88 83 CYS A N 1
ATOM 649 C CA . CYS A 1 83 ? 4.369 2.681 14.876 1.00 37.88 83 CYS A CA 1
ATOM 650 C C . CYS A 1 83 ? 5.588 2.474 13.959 1.00 37.88 83 CYS A C 1
ATOM 652 O O . CYS A 1 83 ? 5.791 1.358 13.489 1.00 37.88 83 CYS A O 1
ATOM 654 N N . LYS A 1 84 ? 6.394 3.517 13.677 1.00 39.41 84 LYS A N 1
ATOM 655 C CA . LYS A 1 84 ? 7.456 3.495 12.642 1.00 39.41 84 LYS A CA 1
ATOM 656 C C . LYS A 1 84 ? 6.978 2.894 11.309 1.00 39.41 84 LYS A C 1
ATOM 658 O O . LYS A 1 84 ? 7.762 2.313 10.559 1.00 39.41 84 LYS A O 1
ATOM 663 N N . MET A 1 85 ? 5.683 2.995 11.030 1.00 37.16 85 MET A N 1
ATOM 664 C CA . MET A 1 85 ? 5.049 2.355 9.888 1.00 37.16 85 MET A CA 1
ATOM 665 C C . MET A 1 85 ? 4.872 3.399 8.799 1.00 37.16 85 MET A C 1
ATOM 667 O O . MET A 1 85 ? 4.415 4.509 9.040 1.00 37.16 85 MET A O 1
ATOM 671 N N . SER A 1 86 ? 5.241 3.041 7.576 1.00 41.22 86 SER A N 1
ATOM 672 C CA . SER A 1 86 ? 4.692 3.720 6.410 1.00 41.22 86 SER A CA 1
ATOM 673 C C . SER A 1 86 ? 3.278 3.174 6.234 1.00 41.22 86 SER A C 1
ATOM 675 O O . SER A 1 86 ? 3.098 1.958 6.274 1.00 41.22 86 SER A O 1
ATOM 677 N N . PHE A 1 87 ? 2.279 4.048 6.068 1.00 38.31 87 PHE A N 1
ATOM 678 C CA . PHE A 1 87 ? 0.860 3.684 5.888 1.00 38.31 87 PHE A CA 1
ATOM 679 C C . PHE A 1 87 ? 0.643 2.673 4.738 1.00 38.31 87 PHE A C 1
ATOM 681 O O . PHE A 1 87 ? -0.386 2.013 4.659 1.00 38.31 87 PHE A O 1
ATOM 688 N N . MET A 1 88 ? 1.666 2.488 3.897 1.00 49.78 88 MET A N 1
ATOM 689 C CA . MET A 1 88 ? 1.868 1.317 3.058 1.00 49.78 88 MET A CA 1
ATOM 690 C C . MET A 1 88 ? 3.315 0.826 3.187 1.00 49.78 88 MET A C 1
ATOM 692 O O . MET A 1 88 ? 4.263 1.609 3.076 1.00 49.78 88 MET A O 1
ATOM 696 N N . ALA A 1 89 ? 3.494 -0.476 3.406 1.00 42.75 89 ALA A N 1
ATOM 697 C CA . ALA A 1 89 ? 4.804 -1.111 3.435 1.00 42.75 89 ALA A CA 1
ATOM 698 C C . ALA A 1 89 ? 5.376 -1.202 2.012 1.00 42.75 89 ALA A C 1
ATOM 700 O O . ALA A 1 89 ? 5.157 -2.185 1.305 1.00 42.75 89 ALA A O 1
ATOM 701 N N . PHE A 1 90 ? 6.163 -0.221 1.577 1.00 40.28 90 PHE A N 1
ATOM 702 C CA . PHE A 1 90 ? 7.112 -0.486 0.497 1.00 40.28 90 PHE A CA 1
ATOM 703 C C . PHE A 1 90 ? 8.203 -1.397 1.068 1.00 40.28 90 PHE A C 1
ATOM 705 O O . PHE A 1 90 ? 9.182 -0.931 1.649 1.00 40.28 90 PHE A O 1
ATOM 712 N N . SER A 1 91 ? 8.009 -2.715 0.972 1.00 37.34 91 SER A N 1
ATOM 713 C CA . SER A 1 91 ? 9.036 -3.674 1.378 1.00 37.34 91 SER A CA 1
ATOM 714 C C . SER A 1 91 ? 10.191 -3.619 0.379 1.00 37.34 91 SER A C 1
ATOM 716 O O . SER A 1 91 ? 10.153 -4.184 -0.716 1.00 37.34 91 SER A O 1
ATOM 718 N N . ALA A 1 92 ? 11.234 -2.886 0.752 1.00 36.31 92 ALA A N 1
ATOM 719 C CA . ALA A 1 92 ? 12.490 -2.839 0.033 1.00 36.31 92 ALA A CA 1
ATOM 720 C C . ALA A 1 92 ? 13.309 -4.100 0.340 1.00 36.31 92 ALA A C 1
ATOM 722 O O . ALA A 1 92 ? 14.209 -4.081 1.181 1.00 36.31 92 ALA A O 1
ATOM 723 N N . HIS A 1 93 ? 13.076 -5.195 -0.382 1.00 38.59 93 HIS A N 1
ATOM 724 C CA . HIS A 1 93 ? 14.116 -6.216 -0.475 1.00 38.59 93 HIS A CA 1
ATOM 725 C C . HIS A 1 93 ? 15.242 -5.678 -1.363 1.00 38.59 93 HIS A C 1
ATOM 727 O O . HIS A 1 93 ? 15.173 -5.715 -2.594 1.00 38.59 93 HIS A O 1
ATOM 733 N N . LYS A 1 94 ? 16.293 -5.163 -0.714 1.00 40.41 94 LYS A N 1
ATOM 734 C CA . LYS A 1 94 ? 17.610 -4.939 -1.315 1.00 40.41 94 LYS A CA 1
ATOM 735 C C . LYS A 1 94 ? 18.089 -6.275 -1.886 1.00 40.41 94 LYS A C 1
ATOM 737 O O . LYS A 1 94 ? 18.686 -7.076 -1.176 1.00 40.41 94 LYS A O 1
ATOM 742 N N . MET A 1 95 ? 17.833 -6.529 -3.167 1.00 37.44 95 MET A N 1
ATOM 743 C CA . MET A 1 95 ? 18.594 -7.538 -3.895 1.00 37.44 95 MET A CA 1
ATOM 744 C C . MET A 1 95 ? 19.971 -6.932 -4.153 1.00 37.44 95 MET A C 1
ATOM 746 O O . MET A 1 95 ? 20.195 -6.303 -5.182 1.00 37.44 95 MET A O 1
ATOM 750 N N . MET A 1 96 ? 20.875 -7.060 -3.180 1.00 38.69 96 MET A N 1
ATOM 751 C CA . MET A 1 96 ? 22.298 -7.048 -3.502 1.00 38.69 96 MET A CA 1
ATOM 752 C C . MET A 1 96 ? 22.572 -8.323 -4.294 1.00 38.69 96 MET A C 1
ATOM 754 O O . MET A 1 96 ? 22.702 -9.400 -3.720 1.00 38.69 96 MET A O 1
ATOM 758 N N . GLY A 1 97 ? 22.580 -8.185 -5.613 1.00 31.45 97 GLY A N 1
ATOM 759 C CA . GLY A 1 97 ? 23.336 -9.047 -6.512 1.00 31.45 97 GLY A CA 1
ATOM 760 C C . GLY A 1 97 ? 24.482 -8.225 -7.117 1.00 31.45 97 GLY A C 1
ATOM 761 O O . GLY A 1 97 ? 24.363 -6.999 -7.106 1.00 31.45 97 GLY A O 1
ATOM 762 N N . PRO A 1 98 ? 25.575 -8.877 -7.548 1.00 46.94 98 PRO A N 1
ATOM 763 C CA . PRO A 1 98 ? 26.845 -8.244 -7.921 1.00 46.94 98 PRO A CA 1
ATOM 764 C C . PRO A 1 98 ? 26.739 -7.210 -9.047 1.00 46.94 98 PRO A C 1
ATOM 766 O O . PRO A 1 98 ? 25.812 -7.325 -9.881 1.00 46.94 98 PRO A O 1
#

Secondary structure (DSSP, 8-state):
-----SBTBS-TT-EESSS--TTSEEEETTTTEEEE------SSGGG-TT-EE----SS----------TTS-TT----TTTTT--SS----------

InterPro domains:
  IPR000192 Aminotransferase class V domain [PF00266] (61-98)
  IPR013320 Concanavalin A-like lectin/glucanase domain superfamily [SSF49899] (3-71)
  IPR015424 Pyridoxal phosphate-dependent transferase [SSF53383] (61-98)

Organism: NCBI:txid408170

Radius of gyration: 14.61 Å; chains: 1; bounding box: 42×24×33 Å

pLDDT: mean 73.99, std 19.92, range [31.45, 94.62]

Foldseek 3Di:
DDDALLLVHDDPQKDWLPDADPVAWDRDNNNSDIGGHDPDDDLAPSPGHPQIEGEDDPPDDDDDDDDDCVVPDPPPPPPCPVSVDDPHDHPHPPPPDD